Protein AF-A0A978TEV4-F1 (afdb_monomer_lite)

Sequence (133 aa):
MTIKHALDPSCPHVTPSLDHIGGYYCNRGCDRYCHSHGDTVVSDSSSDSSSDSLESRKSTESRLWNEFGSYTSKGRLYYRYRWGHGHSIDGVRHIPGGTISRPVVQQRGEQIRQAMTQGKSHTEILGMIDGWR

Structure (mmCIF, N/CA/C/O backbone):
data_AF-A0A978TEV4-F1
#
_entry.id   AF-A0A978TEV4-F1
#
loop_
_atom_site.group_PDB
_atom_site.id
_atom_site.type_symbol
_atom_site.label_atom_id
_atom_site.label_alt_id
_atom_site.label_comp_id
_atom_site.label_asym_id
_atom_site.label_entity_id
_atom_site.label_seq_id
_atom_site.pdbx_PDB_ins_code
_atom_site.Cartn_x
_atom_site.Cartn_y
_atom_site.Cartn_z
_atom_site.occupancy
_atom_site.B_iso_or_equiv
_atom_site.auth_seq_id
_atom_site.auth_comp_id
_atom_site.auth_asym_id
_atom_site.auth_atom_id
_atom_site.pdbx_PDB_model_num
ATOM 1 N N . MET A 1 1 ? 25.428 47.144 29.468 1.00 39.09 1 MET A N 1
ATOM 2 C CA . MET A 1 1 ? 26.146 45.996 30.064 1.00 39.09 1 MET A CA 1
ATOM 3 C C . MET A 1 1 ? 25.321 44.755 29.780 1.00 39.09 1 MET A C 1
ATOM 5 O O . MET A 1 1 ? 24.214 44.663 30.286 1.00 39.09 1 MET A O 1
ATOM 9 N N . THR A 1 2 ? 25.795 43.874 28.900 1.00 41.41 2 THR A N 1
ATOM 10 C CA . THR A 1 2 ? 25.024 42.719 28.410 1.00 41.41 2 THR A CA 1
ATOM 11 C C . THR A 1 2 ? 25.653 41.451 28.970 1.00 41.41 2 THR A C 1
ATOM 13 O O . THR A 1 2 ? 26.792 41.129 28.634 1.00 41.41 2 THR A O 1
ATOM 16 N N . ILE A 1 3 ? 24.937 40.766 29.859 1.00 44.09 3 ILE A N 1
ATOM 17 C CA . ILE A 1 3 ? 25.393 39.530 30.499 1.00 44.09 3 ILE A CA 1
ATOM 18 C C . ILE A 1 3 ? 25.210 38.391 29.490 1.00 44.09 3 ILE A C 1
ATOM 20 O O . ILE A 1 3 ? 24.089 37.999 29.176 1.00 44.09 3 ILE A O 1
ATOM 24 N N . LYS A 1 4 ? 26.318 37.890 28.935 1.00 48.75 4 LYS A N 1
ATOM 25 C CA . LYS A 1 4 ? 26.334 36.685 28.099 1.00 48.75 4 LYS A CA 1
ATOM 26 C C . LYS A 1 4 ? 26.406 35.470 29.021 1.00 48.75 4 LYS A C 1
ATOM 28 O O . LYS A 1 4 ? 27.468 35.175 29.559 1.00 48.75 4 LYS A O 1
ATOM 33 N N . HIS A 1 5 ? 25.286 34.779 29.203 1.00 48.72 5 HIS A N 1
ATOM 34 C CA . HIS A 1 5 ? 25.289 33.455 29.819 1.00 48.72 5 HIS A CA 1
ATOM 35 C C . HIS A 1 5 ? 25.943 32.462 28.851 1.00 48.72 5 HIS A C 1
ATOM 37 O O . HIS A 1 5 ? 25.441 32.232 27.752 1.00 48.72 5 HIS A O 1
ATOM 43 N N . ALA A 1 6 ? 27.093 31.915 29.246 1.00 50.38 6 ALA A N 1
ATOM 44 C CA . ALA A 1 6 ? 27.728 30.800 28.559 1.00 50.38 6 ALA A CA 1
ATOM 45 C C . ALA A 1 6 ? 26.911 29.529 28.837 1.00 50.38 6 ALA A C 1
ATOM 47 O O . ALA A 1 6 ? 26.715 29.162 29.994 1.00 50.38 6 ALA A O 1
ATOM 48 N N . LEU A 1 7 ? 26.396 28.897 27.782 1.00 52.88 7 LEU A N 1
ATOM 49 C CA . LEU A 1 7 ? 25.712 27.609 27.868 1.00 52.88 7 LEU A CA 1
ATOM 50 C C . LEU A 1 7 ? 26.753 26.483 27.856 1.00 52.88 7 LEU A C 1
ATOM 52 O O . LEU A 1 7 ? 27.653 26.469 27.01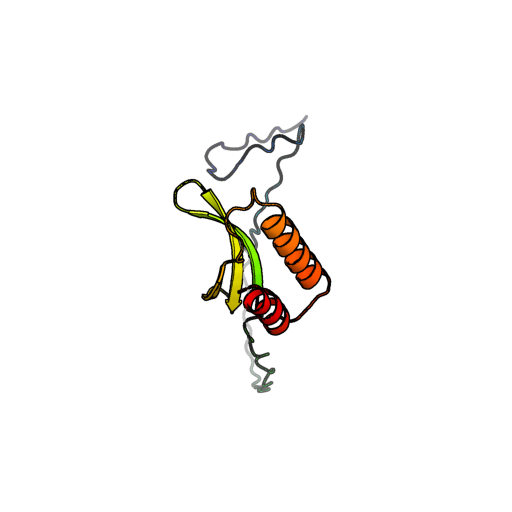7 1.00 52.88 7 LEU A O 1
ATOM 56 N N . ASP A 1 8 ? 26.613 25.564 28.806 1.00 56.00 8 ASP A N 1
ATOM 57 C CA . ASP A 1 8 ? 27.442 24.374 28.987 1.00 56.00 8 ASP A CA 1
ATOM 58 C C . ASP A 1 8 ? 27.189 23.357 27.844 1.00 56.00 8 ASP A C 1
ATOM 60 O O . ASP A 1 8 ? 26.038 22.968 27.619 1.00 56.00 8 ASP A O 1
ATOM 64 N N . PRO A 1 9 ? 28.221 22.923 27.093 1.00 55.00 9 PRO A N 1
ATOM 65 C CA . PRO A 1 9 ? 28.077 22.044 25.927 1.00 55.00 9 PRO A CA 1
ATOM 66 C C . PRO A 1 9 ? 27.812 20.563 26.261 1.00 55.00 9 PRO A C 1
ATOM 68 O O . PRO A 1 9 ? 27.771 19.730 25.356 1.00 55.00 9 PRO A O 1
ATOM 71 N N . SER A 1 10 ? 27.600 20.207 27.528 1.00 52.84 10 SER A N 1
ATOM 72 C CA . SER A 1 10 ? 27.459 18.810 27.973 1.00 52.84 10 SER A CA 1
ATOM 73 C C . SER A 1 10 ? 26.084 18.164 27.707 1.00 52.84 10 SER A C 1
ATOM 75 O O . SER A 1 10 ? 25.842 17.043 28.150 1.00 52.84 10 SER A O 1
ATOM 77 N N . CYS A 1 11 ? 25.160 18.831 27.003 1.00 48.28 11 CYS A N 1
ATOM 78 C CA . CYS A 1 11 ? 23.808 18.313 26.741 1.00 48.28 11 CYS A CA 1
ATOM 79 C C . CYS A 1 11 ? 23.713 17.553 25.395 1.00 48.28 11 CYS A C 1
ATOM 81 O O . CYS A 1 11 ? 23.711 18.187 24.338 1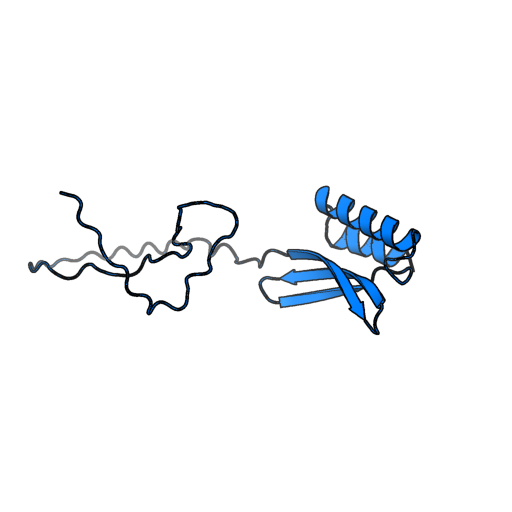.00 48.28 11 CYS A O 1
ATOM 83 N N . PRO A 1 12 ? 23.530 16.214 25.382 1.00 54.69 12 PRO A N 1
ATOM 84 C CA . PRO A 1 12 ? 23.574 15.377 24.171 1.00 54.69 12 PRO A CA 1
ATOM 85 C C . PRO A 1 12 ? 22.320 15.446 23.269 1.00 54.69 12 PRO A C 1
ATOM 87 O O . PRO A 1 12 ? 22.077 14.542 22.470 1.00 54.69 12 PRO A O 1
ATOM 90 N N . HIS A 1 13 ? 21.499 16.495 23.371 1.00 52.22 13 HIS A N 1
ATOM 91 C CA . HIS A 1 13 ? 20.225 16.600 22.641 1.00 52.22 13 HIS A CA 1
ATOM 92 C C . HIS A 1 13 ? 20.080 17.855 21.774 1.00 52.22 13 HIS A C 1
ATOM 94 O O . HIS A 1 13 ? 18.975 18.176 21.340 1.00 52.22 13 HIS A O 1
ATOM 100 N N . VAL A 1 14 ? 21.179 18.545 21.470 1.00 49.34 14 VAL A N 1
ATOM 101 C CA . VAL A 1 14 ? 21.148 19.689 20.552 1.00 49.34 14 VAL A CA 1
ATOM 102 C C . VAL A 1 14 ? 21.510 19.220 19.145 1.00 49.34 14 VAL A C 1
ATOM 104 O O . VAL A 1 14 ? 22.679 19.042 18.815 1.00 49.34 14 VAL A O 1
ATOM 107 N N . THR A 1 15 ? 20.503 19.012 18.298 1.00 56.16 15 THR A N 1
ATOM 108 C CA . THR A 1 15 ? 20.713 18.901 16.848 1.00 56.16 15 THR A CA 1
ATOM 109 C C . THR A 1 15 ? 20.709 20.303 16.235 1.00 56.16 15 THR A C 1
ATOM 111 O O . THR A 1 15 ? 19.727 21.025 16.425 1.00 56.16 15 THR A O 1
ATOM 114 N N . PRO A 1 16 ? 21.755 20.715 15.499 1.00 47.12 16 PRO A N 1
ATOM 115 C CA . PRO A 1 16 ? 21.750 21.991 14.795 1.00 47.12 16 PRO A CA 1
ATOM 116 C C . PRO A 1 16 ? 20.709 21.963 13.666 1.00 47.12 16 PRO A C 1
ATOM 118 O O . PRO A 1 16 ? 20.738 21.089 12.803 1.00 47.12 16 PRO A O 1
ATOM 121 N N . SER A 1 17 ? 19.773 22.913 13.694 1.00 48.78 17 SER A N 1
ATOM 122 C CA . SER A 1 17 ? 18.805 23.130 12.617 1.00 48.78 17 SER A CA 1
ATOM 123 C C . SER A 1 17 ? 19.468 23.938 11.500 1.00 48.78 17 SER A C 1
ATOM 125 O O . SER A 1 17 ? 20.017 25.008 11.758 1.00 48.78 17 SER A O 1
ATOM 127 N N . LEU A 1 18 ? 19.437 23.417 10.271 1.00 55.84 18 LEU A N 1
ATOM 128 C CA . LEU A 1 18 ? 20.081 24.008 9.089 1.00 55.84 18 LEU A CA 1
ATOM 129 C C . LEU A 1 18 ? 19.273 25.147 8.446 1.00 55.84 18 LEU A C 1
ATOM 131 O O . LEU A 1 18 ? 19.776 25.799 7.538 1.00 55.84 18 LEU A O 1
ATOM 135 N N . ASP A 1 19 ? 18.061 25.421 8.934 1.00 52.88 19 ASP A N 1
ATOM 136 C CA . ASP A 1 19 ? 17.129 26.328 8.256 1.00 52.88 19 ASP A CA 1
ATOM 137 C C . ASP A 1 19 ? 16.972 27.707 8.911 1.00 52.88 19 ASP A C 1
ATOM 139 O O . ASP A 1 19 ? 16.225 28.532 8.395 1.00 52.88 19 ASP A O 1
ATOM 143 N N . HIS A 1 20 ? 17.635 28.000 10.037 1.00 47.12 20 HIS A N 1
ATOM 144 C CA . HIS A 1 20 ? 17.489 29.300 10.706 1.00 47.12 20 HIS A CA 1
ATOM 145 C C . HIS A 1 20 ? 18.821 29.848 11.227 1.00 47.12 20 HIS A C 1
ATOM 147 O O . HIS A 1 20 ? 19.437 29.305 12.144 1.00 47.12 20 HIS A O 1
ATOM 153 N N . ILE A 1 21 ? 19.226 30.998 10.683 1.00 48.91 21 ILE A N 1
ATOM 154 C CA . ILE A 1 21 ? 20.260 31.850 11.270 1.00 48.91 21 ILE A CA 1
ATOM 155 C C . ILE A 1 21 ? 19.693 32.413 12.582 1.00 48.91 21 ILE A C 1
ATOM 157 O O . ILE A 1 21 ? 18.912 33.359 12.577 1.00 48.91 21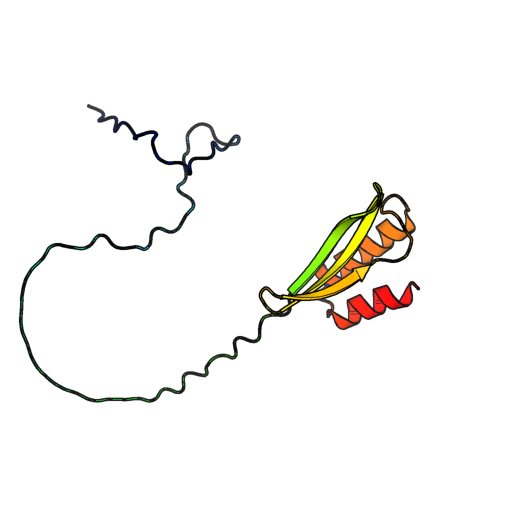 ILE A O 1
ATOM 161 N N . GLY A 1 22 ? 20.087 31.816 13.710 1.00 50.97 22 GLY A N 1
ATOM 162 C CA . GLY A 1 22 ? 19.972 32.447 15.029 1.00 50.97 22 GLY A CA 1
ATOM 163 C C . GLY A 1 22 ? 18.774 32.067 15.905 1.00 50.97 22 GLY A C 1
ATOM 164 O O . GLY A 1 22 ? 18.308 32.918 16.658 1.00 50.97 22 GLY A O 1
ATOM 165 N N . GLY A 1 23 ? 18.299 30.817 15.881 1.00 38.81 23 GLY A N 1
ATOM 166 C CA . GLY A 1 23 ? 17.282 30.351 16.835 1.00 38.81 23 GLY A CA 1
ATOM 167 C C . GLY A 1 23 ? 17.498 28.908 17.287 1.00 38.81 23 GLY A C 1
ATOM 168 O O . GLY A 1 23 ? 17.361 27.985 16.489 1.00 38.81 23 GLY A O 1
ATOM 169 N N . TYR A 1 24 ? 17.804 28.701 18.570 1.00 48.97 24 TYR A N 1
ATOM 170 C CA . TYR A 1 24 ? 17.709 27.387 19.213 1.00 48.97 24 TYR A CA 1
ATOM 171 C C . TYR A 1 24 ? 16.325 27.280 19.862 1.00 48.97 24 TYR A C 1
ATOM 173 O O . TYR A 1 24 ? 15.997 28.079 20.736 1.00 48.97 24 TYR A O 1
ATOM 181 N N . TYR A 1 25 ? 15.514 26.302 19.453 1.00 53.78 25 TYR A N 1
ATOM 182 C CA . TYR A 1 25 ? 14.227 26.011 20.090 1.00 53.78 25 TYR A CA 1
ATOM 183 C C . TYR A 1 25 ? 14.331 24.710 20.886 1.00 53.78 25 TYR A C 1
ATOM 185 O O . TYR A 1 25 ? 14.743 23.677 20.357 1.00 53.78 25 TYR A O 1
ATOM 193 N N . CYS A 1 26 ? 13.940 24.757 22.159 1.00 46.81 26 CYS A N 1
ATOM 194 C CA . CYS A 1 26 ? 13.878 23.590 23.032 1.00 46.81 26 CYS A CA 1
ATOM 195 C C . CYS A 1 26 ? 12.589 22.808 22.726 1.00 46.81 26 CYS A C 1
ATOM 197 O O . CYS A 1 26 ? 11.521 23.116 23.246 1.00 46.81 26 CYS A O 1
ATOM 199 N N . ASN A 1 27 ? 12.668 21.818 21.836 1.00 50.69 27 ASN A N 1
ATOM 200 C CA . ASN A 1 27 ? 11.554 20.924 21.515 1.00 50.69 27 ASN A CA 1
ATOM 201 C C . ASN A 1 27 ? 11.608 19.678 22.405 1.00 50.69 27 ASN A C 1
ATOM 203 O O . ASN A 1 27 ? 12.068 18.622 21.972 1.00 50.69 27 ASN A O 1
ATOM 207 N N . ARG A 1 28 ? 11.162 19.801 23.660 1.00 45.56 28 ARG A N 1
ATOM 208 C CA . ARG A 1 28 ? 10.633 18.683 24.461 1.00 45.56 28 ARG A CA 1
ATOM 209 C C . ARG A 1 28 ? 10.067 19.206 25.775 1.00 45.56 28 ARG A C 1
ATOM 211 O O . ARG A 1 28 ? 10.749 19.914 26.503 1.00 45.56 28 ARG A O 1
ATOM 218 N N . GLY A 1 29 ? 8.818 18.834 26.048 1.00 51.59 29 GLY A N 1
ATOM 219 C CA . GLY A 1 29 ? 8.115 19.144 27.284 1.00 51.59 29 GLY A CA 1
ATOM 220 C C . GLY A 1 29 ? 8.918 18.733 28.514 1.00 51.59 29 GLY A C 1
ATOM 221 O O . GLY A 1 29 ? 9.141 17.548 28.762 1.00 51.59 29 GLY A O 1
ATOM 222 N N . CYS A 1 30 ? 9.317 19.741 29.281 1.00 47.38 30 CYS A N 1
ATOM 223 C CA . CYS A 1 30 ? 9.857 19.613 30.623 1.00 47.38 30 CYS A CA 1
ATOM 224 C C . CYS A 1 30 ? 8.813 20.128 31.623 1.00 47.38 30 CYS A C 1
ATOM 226 O O . CYS A 1 30 ? 9.072 21.073 32.356 1.00 47.38 30 CYS A O 1
ATOM 228 N N . ASP A 1 31 ? 7.638 19.497 31.681 1.00 44.53 31 ASP A N 1
ATOM 229 C CA . ASP A 1 31 ? 6.674 19.694 32.778 1.00 44.53 31 ASP A CA 1
ATOM 230 C C . ASP A 1 31 ? 7.027 18.801 33.977 1.00 44.53 31 ASP A C 1
ATOM 232 O O . ASP A 1 31 ? 6.208 18.042 34.497 1.00 44.53 31 ASP A O 1
ATOM 236 N N . ARG A 1 32 ? 8.289 18.840 34.417 1.00 43.97 32 ARG A N 1
ATOM 237 C CA . ARG A 1 32 ? 8.695 18.192 35.665 1.00 43.97 32 ARG A CA 1
ATOM 238 C C . ARG A 1 32 ? 9.533 19.127 36.524 1.00 43.97 32 ARG A C 1
ATOM 240 O O . ARG A 1 32 ? 10.735 19.253 36.344 1.00 43.97 32 ARG A O 1
ATOM 247 N N . TYR A 1 33 ? 8.847 19.640 37.542 1.00 47.50 33 TYR A N 1
ATOM 248 C CA . TYR A 1 33 ? 9.296 19.543 38.928 1.00 47.50 33 TYR A CA 1
ATOM 249 C C . TYR A 1 33 ? 10.535 20.365 39.312 1.00 47.50 33 TYR A C 1
ATOM 251 O O . TYR A 1 33 ? 11.607 19.823 39.552 1.00 47.50 33 TYR A O 1
ATOM 259 N N . CYS A 1 34 ? 10.339 21.670 39.508 1.00 42.06 34 CYS A N 1
ATOM 260 C CA . CYS A 1 34 ? 11.203 22.481 40.370 1.00 42.06 34 CYS A CA 1
ATOM 261 C C . CYS A 1 34 ? 10.367 23.486 41.179 1.00 42.06 34 CYS A C 1
ATOM 263 O O . CYS A 1 34 ? 10.432 24.689 40.946 1.00 42.06 34 CYS A O 1
ATOM 265 N N . HIS A 1 35 ? 9.590 22.997 42.148 1.00 39.66 35 HIS A N 1
ATOM 266 C CA . HIS A 1 35 ? 9.128 23.802 43.282 1.00 39.66 35 HIS A CA 1
ATOM 267 C C . HIS A 1 35 ? 9.448 23.049 44.569 1.00 39.66 35 HIS A C 1
ATOM 269 O O . HIS A 1 35 ? 8.723 22.158 44.997 1.00 39.66 35 HIS A O 1
ATOM 275 N N . SER A 1 36 ? 10.565 23.414 45.179 1.00 45.88 36 SER A N 1
ATOM 276 C CA . SER A 1 36 ? 10.843 23.124 46.577 1.00 45.88 36 SER A CA 1
ATOM 277 C C . SER A 1 36 ? 11.472 24.376 47.157 1.00 45.88 36 SER A C 1
ATOM 279 O O . SER A 1 36 ? 12.609 24.675 46.815 1.00 45.88 36 SER A O 1
ATOM 281 N N . HIS A 1 37 ? 10.682 25.141 47.910 1.00 42.44 37 HIS A N 1
ATOM 282 C CA . HIS A 1 37 ? 11.024 25.775 49.190 1.00 42.44 37 HIS A CA 1
ATOM 283 C C . HIS A 1 37 ? 9.846 26.659 49.630 1.00 42.44 37 HIS A C 1
ATOM 285 O O . HIS A 1 37 ? 9.455 27.574 48.908 1.00 42.44 37 HIS A O 1
ATOM 291 N N . GLY A 1 38 ? 9.295 26.382 50.814 1.00 39.59 38 GLY A N 1
ATOM 292 C CA . GLY A 1 38 ? 8.274 27.212 51.454 1.00 39.59 38 GLY A CA 1
ATOM 293 C C . GLY A 1 38 ? 7.444 26.432 52.469 1.00 39.59 38 GLY A C 1
ATOM 294 O O . GLY A 1 38 ? 6.465 25.798 52.097 1.00 39.59 38 GLY A O 1
ATOM 295 N N . ASP A 1 39 ? 7.888 26.463 53.723 1.00 48.31 39 ASP A N 1
ATOM 296 C CA . ASP A 1 39 ? 7.310 25.841 54.918 1.00 48.31 39 ASP A CA 1
ATOM 297 C C . ASP A 1 39 ? 5.870 26.256 55.278 1.00 48.31 39 ASP A C 1
ATOM 299 O O . ASP A 1 39 ? 5.398 27.332 54.910 1.00 48.31 39 ASP A O 1
ATOM 303 N N . THR A 1 40 ? 5.300 25.479 56.220 1.00 42.66 40 THR A N 1
ATOM 304 C CA . THR A 1 40 ? 4.137 25.767 57.104 1.00 42.66 40 THR A CA 1
ATOM 305 C C . THR A 1 40 ? 2.760 25.710 56.418 1.00 42.66 40 THR A C 1
ATOM 307 O O . THR A 1 40 ? 2.613 26.136 55.287 1.00 42.66 40 THR A O 1
ATOM 310 N N . VAL A 1 41 ? 1.664 25.192 56.983 1.00 48.97 41 VAL A N 1
ATOM 311 C CA . VAL A 1 41 ? 1.194 25.001 58.367 1.00 48.97 41 VAL A CA 1
ATOM 312 C C . VAL A 1 41 ? 0.083 23.924 58.366 1.00 48.97 41 VAL A C 1
ATOM 314 O O . VAL A 1 41 ? -0.541 23.651 57.346 1.00 48.97 41 VAL A O 1
ATOM 317 N N . VAL A 1 42 ? -0.151 23.352 59.545 1.00 54.41 42 VAL A N 1
ATOM 318 C CA . VAL A 1 42 ? -1.218 22.425 59.975 1.00 54.41 42 VAL A CA 1
ATOM 319 C C . VAL A 1 42 ? -2.637 22.891 59.594 1.00 54.41 42 VAL A C 1
ATOM 321 O O . VAL A 1 42 ? -2.896 24.086 59.674 1.00 54.41 42 VAL A O 1
ATOM 324 N N . SER A 1 43 ? -3.557 21.960 59.285 1.00 50.78 43 SER A N 1
ATOM 325 C CA . SER A 1 43 ? -4.911 21.898 59.883 1.00 50.78 43 SER A CA 1
ATOM 326 C C . SER A 1 43 ? -5.761 20.736 59.348 1.00 50.78 43 SER A C 1
ATOM 328 O O . SER A 1 43 ? -5.931 20.561 58.143 1.00 50.78 43 SER A O 1
ATOM 330 N N . ASP A 1 44 ? -6.310 19.982 60.301 1.00 51.03 44 ASP A N 1
ATOM 331 C CA . ASP A 1 44 ? -7.330 18.939 60.195 1.00 51.03 44 ASP A CA 1
ATOM 332 C C . ASP A 1 44 ? -8.626 19.378 59.496 1.00 51.03 44 ASP A C 1
ATOM 334 O O . ASP A 1 44 ? -9.102 20.492 59.715 1.00 51.03 44 ASP A O 1
ATOM 338 N N . SER A 1 45 ? -9.275 18.436 58.800 1.00 50.44 45 SER A N 1
ATOM 339 C CA . SER A 1 45 ? -10.686 18.031 59.003 1.00 50.44 45 SER A CA 1
ATOM 340 C C . SER A 1 45 ? -11.356 17.565 57.705 1.00 50.44 45 SER A C 1
ATOM 342 O O . SER A 1 45 ? -11.652 18.348 56.810 1.00 50.44 45 SER A O 1
ATOM 344 N N . SER A 1 46 ? -11.602 16.254 57.673 1.00 55.25 46 SER A N 1
ATOM 345 C CA . SER A 1 46 ? -12.824 15.547 57.260 1.00 55.25 46 SER A CA 1
ATOM 346 C C . SER A 1 46 ? -13.723 16.157 56.175 1.00 55.25 46 SER A C 1
ATOM 348 O O . SER A 1 46 ? -14.383 17.166 56.409 1.00 55.25 46 SER A O 1
ATOM 350 N N . SER A 1 47 ? -13.938 15.412 55.086 1.00 59.81 47 SER A N 1
ATOM 351 C CA . SER A 1 47 ? -15.285 14.975 54.669 1.00 59.81 47 SER A CA 1
ATOM 352 C C . SER A 1 47 ? -15.204 14.023 53.478 1.00 59.81 47 SER A C 1
ATOM 354 O O . SER A 1 47 ? -14.815 14.409 52.376 1.00 59.81 47 SER A O 1
ATOM 356 N N . ASP A 1 48 ? -15.608 12.779 53.727 1.00 57.22 48 ASP A N 1
ATOM 357 C CA . ASP A 1 48 ? -15.971 11.791 52.721 1.00 57.22 48 ASP A CA 1
ATOM 358 C C . ASP A 1 48 ? -17.057 12.346 51.793 1.00 57.22 48 ASP A C 1
ATOM 360 O O . ASP A 1 48 ? -18.156 12.719 52.208 1.00 57.22 48 ASP A O 1
ATOM 364 N N . SER A 1 49 ? -16.756 12.373 50.504 1.00 52.53 49 SER A N 1
ATOM 365 C CA . SER A 1 49 ? -17.753 12.433 49.442 1.00 52.53 49 SER A CA 1
ATOM 366 C C . SER A 1 49 ? -17.199 11.668 48.254 1.00 52.53 49 SER A C 1
ATOM 368 O O . SER A 1 49 ? -16.767 12.239 47.254 1.00 52.53 49 SER A O 1
ATOM 370 N N . SER A 1 50 ? -17.200 10.342 48.395 1.00 55.44 50 SER A N 1
ATOM 371 C CA . SER A 1 50 ? -17.027 9.398 47.295 1.00 55.44 50 SER A CA 1
ATOM 372 C C . SER A 1 50 ? -18.238 9.504 46.370 1.00 55.44 50 SER A C 1
ATOM 374 O O . SER A 1 50 ? -19.175 8.713 46.424 1.00 55.44 50 SER A O 1
ATOM 376 N N . SER A 1 51 ? -18.248 10.540 45.532 1.00 59.06 51 SER A N 1
ATOM 377 C CA . SER A 1 51 ? -18.951 10.463 44.260 1.00 59.06 51 SER A CA 1
ATOM 378 C C . SER A 1 51 ? -18.140 9.524 43.383 1.00 59.06 51 SER A C 1
ATOM 380 O O . SER A 1 51 ? -17.182 9.943 42.733 1.00 59.06 51 SER A O 1
ATOM 382 N N . ASP A 1 52 ? -18.526 8.248 43.390 1.00 50.69 52 ASP A N 1
ATOM 383 C CA . ASP A 1 52 ? -18.238 7.285 42.330 1.00 50.69 52 ASP A CA 1
ATOM 384 C C . ASP A 1 52 ? -18.888 7.785 41.032 1.00 50.69 52 ASP A C 1
ATOM 386 O O . ASP A 1 52 ? -19.870 7.248 40.515 1.00 50.69 52 ASP A O 1
ATOM 390 N N . SER A 1 53 ? -18.327 8.866 40.494 1.00 53.81 53 SER A N 1
ATOM 391 C CA . SER A 1 53 ? -18.404 9.170 39.085 1.00 53.81 53 SER A CA 1
ATOM 392 C C . SER A 1 53 ? -17.707 8.005 38.409 1.00 53.81 53 SER A C 1
ATOM 394 O O . SER A 1 53 ? -16.486 7.985 38.250 1.00 53.81 53 SER A O 1
ATOM 396 N N . LEU A 1 54 ? -18.506 7.012 38.018 1.00 60.78 54 LEU A N 1
ATOM 397 C CA . LEU A 1 54 ? -18.229 6.149 36.884 1.00 60.78 54 LEU A CA 1
ATOM 398 C C . LEU A 1 54 ? -18.106 7.075 35.671 1.00 60.78 54 LEU A C 1
ATOM 400 O O . LEU A 1 54 ? -18.982 7.124 34.807 1.00 60.78 54 LEU A O 1
ATOM 404 N N . GLU A 1 55 ? -17.033 7.869 35.637 1.00 55.81 55 GLU A N 1
ATOM 405 C CA . GLU A 1 55 ? -16.511 8.469 34.436 1.00 55.81 55 GLU A CA 1
ATOM 406 C C . GLU A 1 55 ? -16.238 7.277 33.554 1.00 55.81 55 GLU A C 1
ATOM 408 O O . GLU A 1 55 ? -15.248 6.561 33.720 1.00 55.81 55 GLU A O 1
ATOM 413 N N . SER A 1 56 ? -17.251 7.004 32.727 1.00 54.53 56 SER A N 1
ATOM 414 C CA . SER A 1 56 ? -17.178 6.433 31.405 1.00 54.53 56 SER A CA 1
ATOM 415 C C . SER A 1 56 ? -15.713 6.341 31.048 1.00 54.53 56 SER A C 1
ATOM 417 O O . SER A 1 56 ? -15.110 7.326 30.610 1.00 54.53 56 SER A O 1
ATOM 419 N N . ARG A 1 57 ? -15.111 5.186 31.374 1.00 58.66 57 ARG A N 1
ATOM 420 C CA . ARG A 1 57 ? -13.788 4.815 30.903 1.00 58.66 57 ARG A CA 1
ATOM 421 C C . ARG A 1 57 ? -14.015 4.727 29.423 1.00 58.66 57 ARG A C 1
ATOM 423 O O . ARG A 1 57 ? -14.427 3.683 28.932 1.00 58.66 57 ARG A O 1
ATOM 430 N N . LYS A 1 58 ? -13.912 5.893 28.787 1.00 54.44 58 LYS A N 1
ATOM 431 C CA . LYS A 1 58 ? -14.084 6.159 2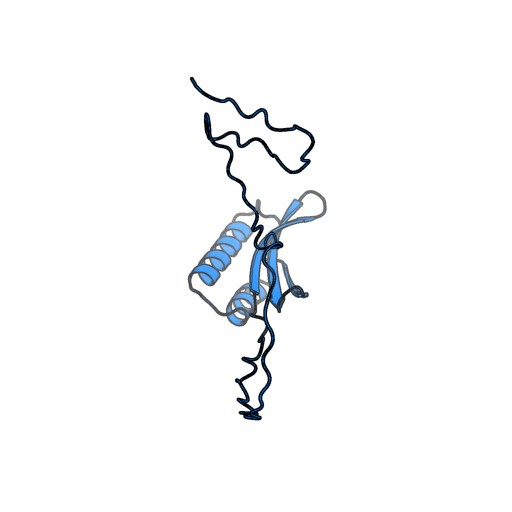7.380 1.00 54.44 58 LYS A CA 1
ATOM 432 C C . LYS A 1 58 ? -13.181 5.126 26.783 1.00 54.44 58 LYS A C 1
ATOM 434 O O . LYS A 1 58 ? -11.966 5.249 26.944 1.00 54.44 58 LYS A O 1
ATOM 439 N N . SER A 1 59 ? -13.804 4.035 26.334 1.00 56.50 59 SER A N 1
ATOM 440 C CA . SER A 1 59 ? -13.101 2.831 25.955 1.00 56.50 59 SER A CA 1
ATOM 441 C C . SER A 1 59 ? -11.967 3.331 25.107 1.00 56.50 59 SER A C 1
ATOM 443 O O . SER A 1 59 ? -12.199 4.093 24.163 1.00 56.50 59 SER A O 1
ATOM 445 N N . THR A 1 60 ? -10.742 3.031 25.524 1.00 60.62 60 THR A N 1
ATOM 446 C CA . THR A 1 60 ? -9.565 3.238 24.702 1.00 60.62 60 THR A CA 1
ATOM 447 C C . THR A 1 60 ? -9.718 2.252 23.550 1.00 60.62 60 THR A C 1
ATOM 449 O O . THR A 1 60 ? -8.988 1.273 23.454 1.00 60.62 60 THR A O 1
ATOM 452 N N . GLU A 1 61 ? -10.756 2.444 22.731 1.00 60.31 61 GLU A N 1
ATOM 453 C CA . GLU A 1 61 ? -10.911 1.877 21.420 1.00 60.31 61 GLU A CA 1
ATOM 454 C C . GLU A 1 61 ? -9.668 2.374 20.727 1.00 60.31 61 GLU A C 1
ATOM 456 O O . GLU A 1 61 ? -9.522 3.554 20.393 1.00 60.31 61 GLU A O 1
ATOM 461 N N . SER A 1 62 ? -8.688 1.483 20.679 1.00 74.94 62 SER A N 1
ATOM 462 C CA . SER A 1 62 ? -7.448 1.704 19.982 1.00 74.94 62 SER A CA 1
ATOM 463 C C . SER A 1 62 ? -7.853 2.145 18.589 1.00 74.94 62 SER A C 1
ATOM 46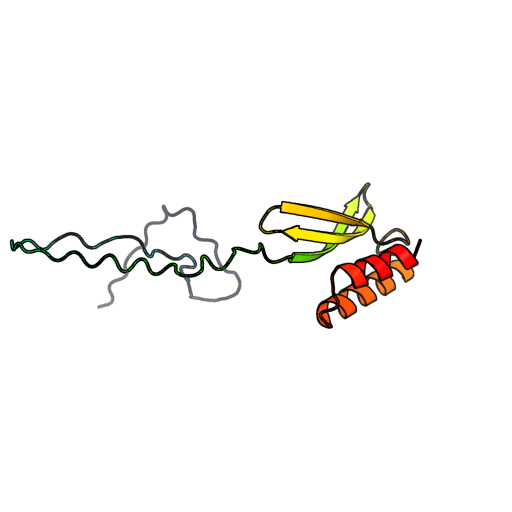5 O O . SER A 1 62 ? -8.437 1.366 17.843 1.00 74.94 62 SER A O 1
ATOM 467 N N . ARG A 1 63 ? -7.663 3.422 18.271 1.00 88.75 63 ARG A N 1
ATOM 468 C CA . ARG A 1 63 ? -8.112 3.966 16.997 1.00 88.75 63 ARG A CA 1
ATOM 469 C C . ARG A 1 63 ? -7.426 3.164 15.896 1.00 88.75 63 ARG A C 1
ATOM 471 O O . ARG A 1 63 ? -6.196 3.100 15.879 1.00 88.75 63 ARG A O 1
ATOM 478 N N . LEU A 1 64 ? -8.217 2.536 15.026 1.00 93.69 64 LEU A N 1
ATOM 479 C CA . LEU A 1 64 ? -7.694 1.850 13.851 1.00 93.69 64 LEU A CA 1
ATOM 480 C C . LEU A 1 64 ? -6.866 2.862 13.058 1.00 93.69 64 LEU A C 1
ATOM 482 O O . LEU A 1 64 ? -7.382 3.899 12.630 1.00 93.69 64 LEU A O 1
ATOM 486 N N . TRP A 1 65 ? -5.585 2.570 12.877 1.00 95.12 65 TRP A N 1
ATOM 487 C CA . TRP A 1 65 ? -4.716 3.329 11.993 1.00 95.12 65 TRP A CA 1
ATOM 488 C C . TRP A 1 65 ? -4.468 2.520 10.726 1.00 95.12 65 TRP A C 1
ATOM 490 O O . TRP A 1 65 ? -4.484 1.287 10.724 1.00 95.12 65 TRP A O 1
ATOM 500 N N . ASN A 1 66 ? -4.247 3.225 9.623 1.00 97.06 66 ASN A N 1
ATOM 501 C CA . ASN A 1 66 ? -3.855 2.625 8.362 1.00 97.06 66 ASN A CA 1
ATOM 502 C C . ASN A 1 66 ? -2.825 3.503 7.648 1.00 97.06 66 ASN A C 1
ATOM 504 O O . ASN A 1 66 ? -2.778 4.717 7.831 1.00 97.06 66 ASN A O 1
ATOM 508 N N . GLU A 1 67 ? -1.957 2.864 6.872 1.00 97.25 67 GLU A N 1
ATOM 509 C CA . GLU A 1 67 ? -0.817 3.497 6.217 1.00 97.25 67 GLU A CA 1
ATOM 510 C C . GLU A 1 67 ? -0.611 2.884 4.829 1.00 97.25 67 GLU A C 1
ATOM 512 O O . GLU A 1 67 ? -0.643 1.662 4.653 1.00 97.25 67 GLU A O 1
ATOM 517 N N . PHE A 1 68 ? -0.345 3.734 3.842 1.00 98.25 68 PHE A N 1
ATOM 518 C CA . PHE A 1 68 ? 0.122 3.332 2.521 1.00 98.25 68 PHE A CA 1
ATOM 519 C C . PHE A 1 68 ? 1.562 3.804 2.327 1.00 98.25 68 PHE A C 1
ATOM 521 O O . PHE A 1 68 ? 1.863 4.980 2.516 1.00 98.25 68 PHE A O 1
ATOM 528 N N . GLY A 1 69 ? 2.447 2.901 1.905 1.00 97.81 69 GLY A N 1
ATOM 529 C CA . GLY A 1 69 ? 3.857 3.236 1.735 1.00 97.81 69 GLY A CA 1
ATOM 530 C C . GLY A 1 69 ? 4.617 2.272 0.835 1.00 97.81 69 GLY A C 1
ATOM 531 O O . GLY A 1 69 ? 4.152 1.180 0.494 1.00 97.81 69 GLY A O 1
ATOM 532 N N . SER A 1 70 ? 5.817 2.684 0.437 1.00 97.94 70 SER A N 1
ATOM 533 C CA . SER A 1 70 ? 6.748 1.834 -0.301 1.00 97.94 70 SER A CA 1
ATOM 534 C C . SER A 1 70 ? 7.593 0.973 0.637 1.00 97.94 70 SER A C 1
ATOM 536 O O . SER A 1 70 ? 7.900 1.369 1.760 1.00 97.94 70 SER A O 1
ATOM 538 N N . TYR A 1 71 ? 8.028 -0.190 0.164 1.00 97.81 71 TYR A N 1
ATOM 539 C CA . TYR A 1 71 ? 9.031 -1.006 0.839 1.00 97.81 71 TYR A CA 1
ATOM 540 C C . TYR A 1 71 ? 9.962 -1.683 -0.168 1.00 97.81 71 TYR A C 1
ATOM 542 O O . TYR A 1 71 ? 9.578 -1.961 -1.308 1.00 97.81 71 TYR A O 1
ATOM 550 N N . THR A 1 72 ? 11.187 -1.962 0.269 1.00 97.94 72 THR A N 1
ATOM 551 C CA . THR A 1 72 ? 12.202 -2.630 -0.550 1.00 97.94 72 THR A CA 1
ATOM 552 C C . THR A 1 72 ? 12.216 -4.125 -0.258 1.00 97.94 72 THR A C 1
ATOM 554 O O . THR A 1 72 ? 12.247 -4.544 0.898 1.00 97.94 72 THR A O 1
ATOM 557 N N . SER A 1 73 ? 12.227 -4.949 -1.303 1.00 96.44 73 SER A N 1
ATOM 558 C CA . SER A 1 73 ? 12.432 -6.395 -1.203 1.00 96.44 73 SER A CA 1
ATOM 559 C C . SER A 1 73 ? 13.279 -6.879 -2.373 1.00 96.44 73 SER A C 1
ATOM 561 O O . SER A 1 73 ? 12.977 -6.577 -3.527 1.00 96.44 73 SER A O 1
ATOM 563 N N . LYS A 1 74 ? 14.359 -7.617 -2.085 1.00 96.50 74 LYS A N 1
ATOM 564 C CA . LYS A 1 74 ? 15.285 -8.154 -3.103 1.00 96.50 74 LYS A CA 1
ATOM 565 C C . LYS A 1 74 ? 15.773 -7.079 -4.098 1.00 96.50 74 LYS A C 1
ATOM 567 O O . LYS A 1 74 ? 15.734 -7.281 -5.307 1.00 96.50 74 LYS A O 1
ATOM 572 N N . GLY A 1 75 ? 16.149 -5.901 -3.589 1.00 97.56 75 GLY A N 1
ATOM 573 C CA . GLY A 1 75 ? 16.639 -4.774 -4.401 1.00 97.56 75 GLY A CA 1
ATOM 574 C C . GLY A 1 75 ? 15.580 -4.062 -5.253 1.00 97.56 75 GLY A C 1
ATOM 575 O O . GLY A 1 75 ? 15.922 -3.217 -6.072 1.00 97.56 75 GLY A O 1
ATOM 576 N N . ARG A 1 76 ? 14.295 -4.388 -5.088 1.00 97.75 76 ARG A N 1
ATOM 577 C CA . ARG A 1 76 ? 13.185 -3.779 -5.831 1.00 97.75 76 ARG A CA 1
ATOM 578 C C . ARG A 1 76 ? 12.220 -3.078 -4.880 1.00 97.75 76 ARG A C 1
ATOM 580 O O . ARG A 1 76 ? 12.020 -3.534 -3.757 1.00 97.75 76 ARG A O 1
ATOM 587 N N . LEU A 1 77 ? 11.614 -1.988 -5.344 1.00 97.75 77 LEU A N 1
ATOM 588 C CA . LEU A 1 77 ? 10.625 -1.208 -4.599 1.00 97.75 77 LEU A CA 1
ATOM 589 C C . LEU A 1 77 ? 9.201 -1.630 -4.962 1.00 97.75 77 LEU A C 1
ATOM 591 O O . LEU A 1 77 ? 8.871 -1.771 -6.142 1.00 97.75 77 LEU A O 1
ATOM 595 N N . TYR A 1 78 ? 8.358 -1.775 -3.947 1.00 98.25 78 TYR A N 1
ATOM 596 C CA . TYR A 1 78 ? 6.961 -2.189 -4.062 1.00 98.25 78 TYR A CA 1
ATOM 597 C C . TYR A 1 78 ? 6.076 -1.339 -3.157 1.00 98.25 78 TYR A C 1
ATOM 599 O O . TYR A 1 78 ? 6.553 -0.815 -2.152 1.00 98.25 78 TYR A O 1
ATOM 607 N N . TYR A 1 79 ? 4.785 -1.246 -3.466 1.00 98.50 79 TYR A N 1
ATOM 608 C CA . TYR A 1 79 ? 3.815 -0.656 -2.547 1.00 98.50 79 TYR A CA 1
ATOM 609 C C . TYR A 1 79 ? 3.217 -1.701 -1.606 1.00 98.50 79 TYR A C 1
ATOM 611 O O . TYR A 1 79 ? 3.003 -2.862 -1.974 1.00 98.50 79 TYR A O 1
ATOM 619 N N . ARG A 1 80 ? 2.908 -1.263 -0.386 1.00 98.19 80 ARG A N 1
ATOM 620 C CA . ARG A 1 80 ? 2.126 -2.012 0.596 1.00 98.19 80 ARG A CA 1
ATOM 621 C C . ARG A 1 80 ? 1.139 -1.097 1.308 1.00 98.19 80 ARG A C 1
ATOM 623 O O . ARG A 1 80 ? 1.378 0.099 1.462 1.00 98.19 80 ARG A O 1
ATOM 630 N N . TYR A 1 81 ? 0.073 -1.705 1.791 1.00 98.38 81 TYR A N 1
ATOM 631 C CA . TYR A 1 81 ? -0.913 -1.108 2.672 1.00 98.38 81 TYR A CA 1
ATOM 632 C C . TYR A 1 81 ? -0.881 -1.847 4.015 1.00 98.38 81 TYR A C 1
ATOM 634 O O . TYR A 1 81 ? -0.798 -3.078 4.036 1.00 98.38 81 TYR A O 1
ATOM 642 N N . ARG A 1 82 ? -0.865 -1.117 5.129 1.00 98.19 82 ARG A N 1
ATOM 643 C CA . ARG A 1 82 ? -0.750 -1.659 6.494 1.00 98.19 82 ARG A CA 1
ATOM 644 C C . ARG A 1 82 ? -1.847 -1.077 7.367 1.00 98.19 82 ARG A C 1
ATOM 646 O O . ARG A 1 82 ? -2.278 0.049 7.131 1.00 98.19 82 ARG A O 1
ATOM 653 N N . TRP A 1 83 ? -2.262 -1.825 8.376 1.00 97.62 83 TRP A N 1
ATOM 654 C CA . TRP A 1 83 ? -3.235 -1.361 9.357 1.00 97.62 83 TRP A CA 1
ATOM 655 C C . TRP A 1 83 ? -2.994 -2.011 10.713 1.00 97.62 83 TRP A C 1
ATOM 657 O O . TRP A 1 83 ? -2.323 -3.047 10.812 1.00 97.62 83 TRP A O 1
ATOM 667 N N . GLY A 1 84 ? -3.549 -1.398 11.750 1.00 96.88 84 GLY A N 1
ATOM 668 C CA . GLY A 1 84 ? -3.432 -1.909 13.100 1.00 96.88 84 GLY A CA 1
ATOM 669 C C . GLY A 1 84 ? -4.139 -1.060 14.140 1.00 96.88 84 GLY A C 1
ATOM 670 O O . GLY A 1 84 ? -4.787 -0.056 13.836 1.00 96.88 84 GLY A O 1
ATOM 671 N N . HIS A 1 85 ? -3.991 -1.492 15.382 1.00 95.50 85 HIS A N 1
ATOM 672 C CA . HIS A 1 85 ? -4.636 -0.918 16.549 1.00 95.50 85 HIS A CA 1
ATOM 673 C C . HIS A 1 85 ? -3.573 -0.475 17.557 1.00 95.50 85 HIS A C 1
ATOM 675 O O . HIS A 1 85 ? -2.732 -1.265 17.991 1.00 95.50 85 HIS A O 1
ATOM 681 N N . GLY A 1 86 ? -3.579 0.809 17.931 1.00 92.88 86 GLY A N 1
ATOM 682 C CA . GLY A 1 86 ? -2.573 1.356 18.847 1.00 92.88 86 GLY A CA 1
ATOM 683 C C . GLY A 1 86 ? -1.154 1.179 18.295 1.00 92.88 86 GLY A C 1
ATOM 684 O O . GLY A 1 86 ? -0.829 1.730 17.248 1.00 92.88 86 GLY A O 1
ATOM 685 N N . HIS A 1 87 ? -0.316 0.395 18.977 1.00 91.06 87 HIS A N 1
ATOM 686 C CA . HIS A 1 87 ? 1.065 0.107 18.557 1.00 91.06 87 HIS A CA 1
ATOM 687 C C . HIS A 1 87 ? 1.236 -1.233 17.827 1.00 91.06 87 HIS A C 1
ATOM 689 O O . HIS A 1 87 ? 2.342 -1.558 17.392 1.00 91.06 87 HIS A O 1
ATOM 695 N N . SER A 1 88 ? 0.162 -2.008 17.693 1.00 94.94 88 SER A N 1
ATOM 696 C CA . SER A 1 88 ? 0.190 -3.323 17.057 1.00 94.94 88 SER A CA 1
ATOM 697 C C . SER A 1 88 ? -0.162 -3.218 15.582 1.00 94.94 88 SER A C 1
ATOM 699 O O . SER A 1 88 ? -0.994 -2.404 15.188 1.00 94.94 88 SER A O 1
ATOM 701 N N . ILE A 1 89 ? 0.490 -4.046 14.767 1.00 96.88 89 ILE A N 1
ATOM 702 C CA . ILE A 1 89 ? 0.189 -4.190 13.343 1.00 96.88 89 ILE A CA 1
ATOM 703 C C . ILE A 1 89 ? -0.658 -5.439 13.183 1.00 96.88 89 ILE A C 1
ATOM 705 O O . ILE A 1 89 ? -0.176 -6.544 13.427 1.00 96.88 89 ILE A O 1
ATOM 709 N N . ASP A 1 90 ? -1.885 -5.256 12.727 1.00 97.31 90 ASP A N 1
ATOM 710 C CA . ASP A 1 90 ? -2.838 -6.348 12.553 1.00 97.31 90 ASP A CA 1
ATOM 711 C C . ASP A 1 90 ? -2.661 -7.009 11.192 1.00 97.31 90 ASP A C 1
ATOM 713 O O . ASP A 1 90 ? -2.849 -8.216 11.038 1.00 97.31 90 ASP A O 1
ATOM 717 N N . GLY A 1 91 ? -2.267 -6.227 10.184 1.00 97.50 91 GLY A N 1
ATOM 718 C CA . GLY A 1 91 ? -2.088 -6.771 8.854 1.00 97.50 91 GLY A CA 1
ATOM 719 C C . GLY A 1 91 ? -1.308 -5.902 7.887 1.00 97.50 91 GLY A C 1
ATOM 720 O O . GLY A 1 91 ? -1.070 -4.704 8.071 1.00 97.50 91 GLY A O 1
ATOM 721 N N . VAL A 1 92 ? -0.868 -6.576 6.827 1.00 97.81 92 VAL A N 1
ATOM 722 C CA . VAL A 1 92 ? -0.137 -5.994 5.707 1.00 97.81 92 VAL A CA 1
ATOM 723 C C . VAL A 1 92 ? -0.641 -6.630 4.417 1.00 97.81 92 VAL A C 1
ATOM 725 O O . VAL A 1 92 ? -0.692 -7.854 4.284 1.00 97.81 92 VAL A O 1
ATOM 728 N N . ARG A 1 93 ? -0.957 -5.798 3.428 1.00 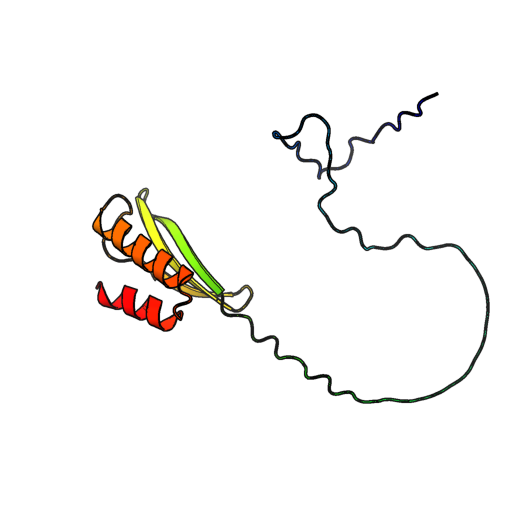98.06 93 ARG A N 1
ATOM 729 C CA . ARG A 1 93 ? -1.285 -6.216 2.066 1.00 98.06 93 ARG A CA 1
ATOM 730 C C . ARG A 1 93 ? -0.303 -5.626 1.069 1.00 98.06 93 ARG A C 1
ATOM 732 O O . ARG A 1 93 ? -0.003 -4.437 1.086 1.00 98.06 93 ARG A O 1
ATOM 739 N N . HIS A 1 94 ? 0.187 -6.479 0.179 1.00 97.62 94 HIS A N 1
ATOM 740 C CA . HIS A 1 94 ? 0.976 -6.063 -0.972 1.00 97.62 94 HIS A CA 1
ATOM 741 C C . HIS A 1 94 ? 0.061 -5.569 -2.090 1.00 97.62 94 HIS A C 1
ATOM 743 O O . HIS A 1 94 ? -0.990 -6.168 -2.323 1.00 97.62 94 HIS A O 1
ATOM 749 N N . ILE A 1 95 ? 0.484 -4.530 -2.809 1.00 97.81 95 ILE A N 1
ATOM 750 C CA . ILE A 1 95 ? -0.261 -4.038 -3.969 1.00 97.81 95 ILE A CA 1
ATOM 751 C C . ILE A 1 95 ? 0.152 -4.841 -5.208 1.00 97.81 95 ILE A C 1
ATOM 753 O O . ILE A 1 95 ? 1.312 -4.763 -5.614 1.00 97.81 95 ILE A O 1
ATOM 757 N N . PRO A 1 96 ? -0.748 -5.634 -5.816 1.00 96.81 96 PRO A N 1
ATOM 758 C CA . PRO A 1 96 ? -0.407 -6.457 -6.970 1.00 96.81 96 PRO A CA 1
ATOM 759 C C . PRO A 1 96 ? 0.024 -5.606 -8.169 1.00 96.81 96 PRO A C 1
ATOM 761 O O . PRO A 1 96 ? -0.366 -4.447 -8.319 1.00 96.81 96 PRO A O 1
ATOM 764 N N . GLY A 1 97 ? 0.777 -6.220 -9.081 1.00 93.75 97 GLY A N 1
ATOM 765 C CA . GLY A 1 97 ? 1.260 -5.589 -10.315 1.00 93.75 97 GLY A CA 1
ATOM 766 C C . GLY A 1 97 ? 2.784 -5.505 -10.409 1.00 93.75 97 GLY A C 1
ATOM 767 O O . GLY A 1 97 ? 3.307 -5.285 -11.499 1.00 93.75 97 GLY A O 1
ATOM 768 N N . GLY A 1 98 ? 3.509 -5.768 -9.318 1.00 94.88 98 GLY A N 1
ATOM 769 C CA . GLY A 1 98 ? 4.970 -5.838 -9.296 1.00 94.88 98 GLY A CA 1
ATOM 770 C C . GLY A 1 98 ? 5.618 -4.565 -8.754 1.00 94.88 98 GLY A C 1
ATOM 771 O O . GLY A 1 98 ? 5.146 -3.985 -7.783 1.00 94.88 98 GLY A O 1
ATOM 772 N N . THR A 1 99 ? 6.738 -4.159 -9.348 1.00 97.31 99 THR A N 1
ATOM 773 C CA . THR A 1 99 ? 7.549 -3.040 -8.851 1.00 97.31 99 THR A CA 1
ATOM 774 C C . THR A 1 99 ? 6.892 -1.679 -9.087 1.00 97.31 99 THR A C 1
ATOM 776 O O . THR A 1 99 ? 6.177 -1.499 -10.071 1.00 97.31 99 THR A O 1
ATOM 779 N N . ILE A 1 100 ? 7.206 -0.690 -8.238 1.00 97.50 100 ILE A N 1
ATOM 780 C CA . ILE A 1 100 ? 6.719 0.706 -8.355 1.00 97.50 100 ILE A CA 1
ATOM 781 C C . ILE A 1 100 ? 7.100 1.345 -9.700 1.00 97.50 100 ILE A C 1
ATOM 783 O O . ILE A 1 100 ? 6.429 2.256 -10.166 1.00 97.50 100 ILE A O 1
ATOM 787 N N . SER A 1 101 ? 8.146 0.859 -10.370 1.00 97.06 101 SER A N 1
ATOM 788 C CA . SER A 1 101 ? 8.509 1.321 -11.714 1.00 97.06 101 SER A CA 1
ATOM 789 C C . SER A 1 101 ? 7.461 1.004 -12.788 1.00 97.06 101 SER A C 1
ATOM 791 O O . SER A 1 101 ? 7.519 1.576 -13.873 1.00 97.06 101 SER A O 1
ATOM 793 N N . ARG A 1 102 ? 6.508 0.097 -12.529 1.00 97.88 102 ARG A N 1
ATOM 794 C CA . ARG A 1 102 ? 5.465 -0.254 -13.499 1.00 97.88 102 ARG A CA 1
ATOM 795 C C . ARG A 1 102 ? 4.298 0.740 -13.406 1.00 97.88 102 ARG A C 1
ATOM 797 O O . ARG A 1 102 ? 3.742 0.887 -12.316 1.00 97.88 102 ARG A O 1
ATOM 804 N N . PRO A 1 103 ? 3.839 1.331 -14.528 1.00 97.94 103 PRO A N 1
ATOM 805 C CA . PRO A 1 103 ? 2.748 2.313 -14.524 1.00 97.94 103 PRO A CA 1
ATOM 806 C C . PRO A 1 103 ? 1.466 1.812 -13.845 1.00 97.94 103 PRO A C 1
ATOM 808 O O . PRO A 1 103 ? 0.845 2.538 -13.076 1.00 97.94 103 PRO A O 1
ATOM 811 N N . VAL A 1 104 ? 1.120 0.534 -14.042 1.00 97.69 104 VAL A N 1
ATOM 812 C CA . VAL A 1 104 ? -0.052 -0.092 -13.403 1.00 97.69 104 VAL A CA 1
ATOM 813 C C . VAL A 1 104 ? 0.012 -0.044 -11.872 1.00 97.69 104 VAL A C 1
ATOM 815 O O . VAL A 1 104 ? -0.999 0.175 -11.213 1.00 97.69 104 VAL A O 1
ATOM 818 N N . VAL A 1 105 ? 1.201 -0.207 -11.284 1.00 97.94 105 VAL A N 1
ATOM 819 C CA . VAL A 1 105 ? 1.395 -0.177 -9.826 1.00 97.94 105 VAL A CA 1
ATOM 820 C C . VAL A 1 105 ? 1.339 1.256 -9.304 1.00 97.94 105 VAL A C 1
ATOM 822 O O . VAL A 1 105 ? 0.783 1.490 -8.233 1.00 97.94 105 VAL A O 1
ATOM 825 N N . GLN A 1 106 ? 1.859 2.220 -10.067 1.00 98.12 106 GLN A N 1
ATOM 826 C CA . GLN A 1 106 ? 1.757 3.645 -9.735 1.00 98.12 106 GLN A CA 1
ATOM 827 C C . GLN A 1 106 ? 0.303 4.110 -9.725 1.00 98.12 106 GLN A C 1
ATOM 829 O O . GLN A 1 106 ? -0.129 4.723 -8.750 1.00 98.12 106 GLN A O 1
ATOM 834 N N . GLN A 1 107 ? -0.465 3.742 -10.754 1.00 98.31 107 GLN A N 1
ATOM 835 C CA . GLN A 1 107 ? -1.892 4.045 -10.839 1.00 98.31 107 GLN A CA 1
ATOM 836 C C . GLN A 1 107 ? -2.670 3.431 -9.667 1.00 98.31 107 GLN A C 1
ATOM 838 O O . GLN A 1 107 ? -3.457 4.120 -9.024 1.00 98.31 107 GLN A O 1
ATOM 843 N N . ARG A 1 108 ? -2.416 2.160 -9.334 1.00 98.38 108 ARG A N 1
ATOM 844 C CA . ARG A 1 108 ? -3.029 1.495 -8.168 1.00 98.38 108 ARG A CA 1
ATOM 845 C C . ARG A 1 108 ? -2.658 2.181 -6.850 1.00 98.38 108 ARG A C 1
ATOM 847 O O . ARG A 1 108 ? -3.512 2.376 -5.989 1.00 98.38 108 ARG A O 1
ATOM 854 N N . GLY A 1 109 ? -1.398 2.587 -6.697 1.00 98.12 109 GLY A N 1
ATOM 855 C CA . GLY A 1 109 ? -0.939 3.340 -5.529 1.00 98.12 109 GLY A CA 1
ATOM 856 C C . GLY A 1 109 ? -1.605 4.713 -5.400 1.00 98.12 109 GLY A C 1
ATOM 857 O O . GLY A 1 109 ? -1.936 5.133 -4.294 1.00 98.12 109 GLY A O 1
ATOM 858 N N . GLU A 1 110 ? -1.836 5.397 -6.519 1.00 98.38 110 GLU A N 1
ATOM 859 C CA . GLU A 1 110 ? -2.595 6.650 -6.563 1.00 98.38 110 GLU A CA 1
ATOM 860 C C . GLU A 1 110 ? -4.058 6.436 -6.156 1.00 98.38 110 GLU A C 1
ATOM 862 O O . GLU A 1 110 ? -4.568 7.165 -5.310 1.00 98.38 110 GLU A O 1
ATOM 867 N N . GLN A 1 111 ? -4.709 5.384 -6.664 1.00 98.50 111 GLN A N 1
ATOM 868 C CA . GLN A 1 111 ? -6.086 5.039 -6.290 1.00 98.50 111 GLN A CA 1
ATOM 869 C C . GLN A 1 111 ? -6.239 4.786 -4.783 1.00 98.50 111 GLN A C 1
ATOM 871 O O . GLN A 1 111 ? -7.232 5.209 -4.194 1.00 98.50 111 GLN A O 1
ATOM 876 N N . ILE A 1 112 ? -5.255 4.146 -4.139 1.00 98.31 112 ILE A N 1
ATOM 877 C CA . ILE A 1 112 ? -5.261 3.954 -2.678 1.00 98.31 112 ILE A CA 1
ATOM 878 C C . ILE A 1 112 ? -5.069 5.280 -1.950 1.00 98.31 112 ILE A C 1
ATOM 880 O O . ILE A 1 112 ? -5.810 5.559 -1.010 1.00 98.31 112 ILE A O 1
ATOM 884 N N . ARG A 1 113 ? -4.112 6.114 -2.379 1.00 98.25 113 ARG A N 1
ATOM 885 C CA . ARG A 1 113 ? -3.904 7.439 -1.773 1.00 98.25 113 ARG A CA 1
ATOM 886 C C . ARG A 1 113 ? -5.168 8.290 -1.856 1.00 98.25 113 ARG A C 1
ATOM 888 O O . ARG A 1 113 ? -5.577 8.859 -0.851 1.00 98.25 113 ARG A O 1
ATOM 895 N N . GLN A 1 114 ? -5.835 8.300 -3.007 1.00 98.50 114 GLN A N 1
ATOM 896 C CA . GLN A 1 114 ? -7.113 8.990 -3.182 1.00 98.50 114 GLN A CA 1
ATOM 897 C C . GLN A 1 114 ? -8.210 8.411 -2.282 1.00 98.50 114 GLN A C 1
ATOM 899 O O . GLN A 1 114 ? -8.912 9.176 -1.629 1.00 98.50 114 GLN A O 1
ATOM 904 N N . ALA A 1 115 ? -8.327 7.083 -2.188 1.00 98.19 115 ALA A N 1
ATOM 905 C CA . ALA A 1 115 ? -9.283 6.427 -1.296 1.00 98.19 115 ALA A CA 1
ATOM 906 C C . ALA A 1 115 ? -9.059 6.795 0.183 1.00 98.19 115 ALA A C 1
ATOM 908 O O . ALA A 1 115 ? -10.022 7.078 0.894 1.00 98.19 115 ALA A O 1
ATOM 909 N N . MET A 1 116 ? -7.802 6.847 0.635 1.00 97.31 116 MET A N 1
ATOM 910 C CA . MET A 1 116 ? -7.455 7.266 1.998 1.00 97.31 116 MET A CA 1
ATOM 911 C C . MET A 1 116 ? -7.797 8.740 2.244 1.00 97.31 116 MET A C 1
ATOM 913 O O . MET A 1 116 ? -8.409 9.056 3.260 1.00 97.31 116 MET A O 1
ATOM 917 N N . THR A 1 117 ? -7.473 9.634 1.304 1.00 97.50 117 THR A N 1
ATOM 918 C CA . THR A 1 117 ? -7.829 11.063 1.390 1.00 97.50 117 THR A CA 1
ATOM 919 C C . THR A 1 117 ? -9.344 11.281 1.402 1.00 97.50 117 THR A C 1
ATOM 921 O O . THR A 1 117 ? -9.832 12.181 2.077 1.00 97.50 117 THR A O 1
ATOM 924 N N . GLN A 1 118 ? -10.101 10.439 0.694 1.00 98.00 118 GLN A N 1
ATOM 925 C CA . GLN A 1 118 ? -11.568 10.444 0.693 1.00 98.00 118 GLN A CA 1
ATOM 926 C C . GLN A 1 118 ? -12.183 9.856 1.974 1.00 98.00 118 GLN A C 1
ATOM 928 O O . GLN A 1 118 ? -13.403 9.854 2.109 1.00 98.00 118 GLN A O 1
ATOM 933 N N . GLY A 1 119 ? -11.373 9.339 2.902 1.00 96.44 119 GLY A N 1
ATOM 934 C CA . GLY A 1 119 ? -11.864 8.729 4.135 1.00 96.44 119 GLY A CA 1
ATOM 935 C C . GLY A 1 119 ? -12.560 7.385 3.924 1.00 96.44 119 GLY A C 1
ATOM 936 O O . GLY A 1 119 ? -13.373 6.995 4.762 1.00 96.44 119 GLY A O 1
ATOM 937 N N . LYS A 1 120 ? -12.263 6.670 2.826 1.00 97.50 120 LYS A N 1
ATOM 938 C CA . LYS A 1 120 ? -12.795 5.316 2.625 1.00 97.50 120 LYS A CA 1
ATOM 939 C C . LYS A 1 120 ? -12.376 4.403 3.768 1.00 97.50 120 LYS A C 1
ATOM 941 O O . LYS A 1 120 ? -11.260 4.495 4.292 1.00 97.50 120 LYS A O 1
ATOM 946 N N . SER A 1 121 ? -13.269 3.491 4.127 1.00 96.00 121 SER A N 1
ATOM 947 C CA . SER A 1 121 ? -13.000 2.525 5.182 1.00 96.00 121 SER A CA 1
ATOM 948 C C . SER A 1 121 ? -11.862 1.579 4.790 1.00 96.00 121 SER A C 1
ATOM 950 O O . SER A 1 121 ? -11.613 1.293 3.615 1.00 96.00 121 SER A O 1
ATOM 952 N N . HIS A 1 122 ? -11.177 1.046 5.800 1.00 95.44 122 HIS A N 1
ATOM 953 C CA . HIS A 1 122 ? -10.139 0.038 5.609 1.00 95.44 122 HIS A CA 1
ATOM 954 C C . HIS A 1 122 ? -10.641 -1.166 4.782 1.00 95.44 122 HIS A C 1
ATOM 956 O O . HIS A 1 122 ? -9.950 -1.616 3.868 1.00 95.44 122 HIS A O 1
ATOM 962 N N . THR A 1 123 ? -11.867 -1.631 5.047 1.00 97.12 123 THR A N 1
ATOM 963 C CA . THR A 1 123 ? -12.517 -2.735 4.324 1.00 97.12 123 THR A CA 1
ATOM 964 C C . THR A 1 123 ? -12.693 -2.435 2.836 1.00 97.12 123 THR A C 1
ATOM 966 O O . THR A 1 123 ? -12.415 -3.294 2.002 1.00 97.12 123 THR A O 1
ATOM 969 N N . GLU A 1 124 ? -13.098 -1.215 2.474 1.00 98.12 124 GLU A N 1
ATOM 970 C CA . GLU A 1 124 ? -13.217 -0.812 1.066 1.00 98.12 124 GLU A CA 1
ATOM 971 C C . GLU A 1 124 ? -11.859 -0.782 0.365 1.00 98.12 124 GLU A C 1
ATOM 973 O O . GLU A 1 124 ? -11.736 -1.257 -0.765 1.00 98.12 124 GLU A O 1
ATOM 978 N N . ILE A 1 125 ? -10.825 -0.267 1.039 1.00 98.19 125 ILE A N 1
ATOM 979 C CA . ILE A 1 125 ? -9.461 -0.250 0.495 1.00 98.19 125 ILE A CA 1
ATOM 980 C C . ILE A 1 125 ? -8.960 -1.684 0.279 1.00 98.19 125 ILE A C 1
ATOM 982 O O . ILE A 1 125 ? -8.376 -1.975 -0.766 1.00 98.19 125 ILE A O 1
ATOM 986 N N . LEU A 1 126 ? -9.218 -2.601 1.216 1.00 98.00 126 LEU A N 1
ATOM 987 C CA . LEU A 1 126 ? -8.899 -4.018 1.029 1.00 98.00 126 LEU A CA 1
ATOM 988 C C . LEU A 1 126 ? -9.649 -4.627 -0.159 1.00 98.00 126 LEU A C 1
ATOM 990 O O . LEU A 1 126 ? -9.025 -5.315 -0.965 1.00 98.00 126 LEU A O 1
ATOM 994 N N . GLY A 1 127 ? -10.939 -4.320 -0.314 1.00 98.31 127 GLY A N 1
ATOM 995 C CA . GLY A 1 127 ? -11.733 -4.759 -1.462 1.00 98.31 127 GLY A CA 1
ATOM 996 C C . GLY A 1 127 ? -11.153 -4.283 -2.798 1.00 98.31 127 GLY A C 1
ATOM 997 O O . GLY A 1 127 ? -11.060 -5.068 -3.742 1.00 98.31 127 GLY A O 1
ATOM 998 N N . MET A 1 128 ? -10.676 -3.034 -2.867 1.00 98.19 128 MET A N 1
ATOM 999 C CA . MET A 1 128 ? -9.973 -2.515 -4.049 1.00 98.19 128 MET A CA 1
ATOM 1000 C C . MET A 1 128 ? -8.698 -3.314 -4.353 1.00 98.19 128 MET A C 1
ATOM 1002 O O . MET A 1 128 ? -8.453 -3.657 -5.508 1.00 98.19 128 MET A O 1
ATOM 1006 N N . ILE A 1 129 ? -7.893 -3.621 -3.328 1.00 98.19 129 ILE A N 1
ATOM 1007 C CA . ILE A 1 129 ? -6.630 -4.359 -3.485 1.00 98.19 129 ILE A CA 1
ATOM 1008 C C . ILE A 1 129 ? -6.877 -5.801 -3.932 1.00 98.19 129 ILE A C 1
ATOM 1010 O O . ILE A 1 129 ? -6.174 -6.304 -4.814 1.00 98.19 129 ILE A O 1
ATOM 1014 N N . ASP A 1 130 ? -7.847 -6.474 -3.317 1.00 97.69 130 ASP A N 1
ATOM 1015 C CA . ASP A 1 130 ? -8.161 -7.869 -3.619 1.00 97.69 130 ASP A CA 1
ATOM 1016 C C . ASP A 1 130 ? -8.804 -8.015 -5.012 1.00 97.69 130 ASP A C 1
ATOM 1018 O O . ASP A 1 130 ? -8.538 -9.004 -5.690 1.00 97.69 130 ASP A O 1
ATOM 1022 N N . GLY A 1 131 ? -9.519 -6.995 -5.506 1.00 97.81 131 GLY A N 1
ATOM 1023 C CA . GLY A 1 131 ? -10.071 -6.951 -6.870 1.00 97.81 131 GLY A CA 1
ATOM 1024 C C . GLY A 1 131 ? -9.043 -6.817 -8.006 1.00 97.81 131 GLY A C 1
ATOM 1025 O O . GLY A 1 131 ? -9.417 -6.795 -9.176 1.00 97.81 131 GLY A O 1
ATOM 1026 N N . TRP A 1 132 ? -7.749 -6.701 -7.698 1.00 97.19 132 TRP A N 1
ATOM 1027 C CA . TRP A 1 132 ? -6.667 -6.595 -8.688 1.00 97.19 132 TRP A CA 1
ATOM 1028 C C . TRP A 1 132 ? -5.848 -7.873 -8.883 1.00 97.19 132 TRP A C 1
ATOM 1030 O O . TRP A 1 132 ? -4.857 -7.842 -9.632 1.00 97.19 132 TRP A O 1
ATOM 1040 N N . ARG A 1 133 ? -6.190 -8.925 -8.139 1.00 89.50 133 ARG A N 1
ATOM 1041 C CA . ARG A 1 133 ? -5.594 -10.256 -8.256 1.00 89.50 133 ARG A CA 1
ATOM 1042 C C . ARG A 1 133 ? -6.205 -11.006 -9.427 1.00 89.50 133 ARG A C 1
ATOM 1044 O O . ARG A 1 133 ? -5.408 -11.679 -10.111 1.00 89.50 133 ARG A O 1
#

Secondary structure (DSSP, 8-state):
-----PPPTT-TT-PPPTT-TT-----S-----------------------------------EEEEEEEEEETTEEEEEEEEEETTEEEEEEE-TTS-TTSHHHHHHHHHHHHHHHTT--HHHHHHHHHTT-

pLDDT: mean 75.54, std 23.45, range [38.81, 98.5]

Foldseek 3Di:
DDDDDDDDPPDPPDDDDPPDDPDDDDPDDPPDDDDDDDDDDDDDDDDDDPPPPPPVPVPPFQPKDKDWDWDDDPNFIFIKIWIDGNPDTPDIDTQPDDGCPDPVRVVLSVVLVVCVVVVHDPVVNVVSRVVVD

Radius of gyration: 27.07 Å; chains: 1; bounding box: 47×56×75 Å